Protein AF-A0A9X9PX60-F1 (afdb_monomer)

Mean predicted aligned error: 7.25 Å

Secondary structure (DSSP, 8-state):
--S---TT-HHHHHHHHHHHHSTTHHHHHHHHHHHHHHHHHHTT----HHHHHHHHHHHHHHHSSSPP-----------

Nearest PDB structures (foldseek):
  5lru-assembly1_A  TM=9.424E-01  e=9.269E-07  Homo sapiens
  5lrv-assembly1_A  TM=8.817E-01  e=1.127E-06  Homo sapiens
  5lrw-assembly1_A  TM=8.988E-01  e=2.627E-06  Homo sapiens

InterPro domains:
  IPR051346 OTU Domain-Containing Deubiquitinase [PTHR13367] (1-68)

Solvent-accessible surface area (backbone atoms only — not comparable to full-atom values): 5002 Å² total; per-residue (Å²): 132,93,85,70,78,67,82,86,39,58,64,41,46,50,50,29,45,37,60,74,73,32,92,58,23,66,60,52,52,50,53,51,49,55,55,50,51,58,59,29,53,79,75,72,53,79,77,53,73,68,53,53,52,49,55,52,49,50,52,48,56,68,39,38,80,63,81,82,84,75,82,76,85,74,85,75,88,90,134

pLDDT: mean 89.14, std 15.9, range [36.25, 98.5]

Organism: Gulo gulo (NCBI:txid48420)

Radius of gyration: 17.41 Å; Cα contacts (8 Å, |Δi|>4): 32; chains: 1; bounding box: 51×25×38 Å

Structure (mmCIF, N/CA/C/O backbone):
data_AF-A0A9X9PX60-F1
#
_entry.id   AF-A0A9X9PX60-F1
#
loop_
_atom_site.group_PDB
_atom_site.id
_atom_site.type_symbol
_atom_site.label_atom_id
_atom_site.label_alt_id
_atom_site.label_comp_id
_atom_site.label_asym_id
_atom_site.label_entity_id
_atom_site.label_seq_id
_atom_site.pdbx_PDB_ins_code
_atom_site.Cartn_x
_atom_site.Cartn_y
_atom_site.Cartn_z
_atom_site.occupancy
_atom_site.B_iso_or_equiv
_atom_site.auth_seq_id
_atom_site.auth_comp_id
_atom_site.auth_asym_id
_atom_site.auth_atom_id
_atom_site.pdbx_PDB_model_num
ATOM 1 N N . MET A 1 1 ? 5.655 -17.075 -16.647 1.00 66.44 1 MET A N 1
ATOM 2 C CA . MET A 1 1 ? 6.703 -16.031 -16.546 1.00 66.44 1 MET A CA 1
ATOM 3 C C . MET A 1 1 ? 7.932 -16.502 -17.316 1.00 66.44 1 MET A C 1
ATOM 5 O O . MET A 1 1 ? 8.205 -17.691 -17.280 1.00 66.44 1 MET A O 1
ATOM 9 N N . TRP A 1 2 ? 8.617 -15.615 -18.046 1.00 78.56 2 TRP A N 1
ATOM 10 C CA . TRP A 1 2 ? 9.574 -15.933 -19.128 1.00 78.56 2 TRP A CA 1
ATOM 11 C C . TRP A 1 2 ? 10.928 -16.554 -18.708 1.00 78.56 2 TRP A C 1
ATOM 13 O O . TRP A 1 2 ? 11.833 -16.633 -19.526 1.00 78.56 2 TRP A O 1
ATOM 23 N N . GLY A 1 3 ? 11.101 -16.972 -17.449 1.00 91.00 3 GLY A N 1
ATOM 24 C CA . GLY A 1 3 ? 12.367 -17.538 -16.949 1.00 91.00 3 GLY A CA 1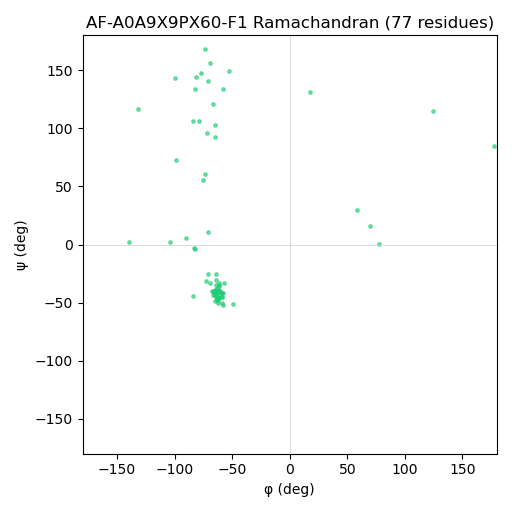
ATOM 25 C C . GLY A 1 3 ? 13.469 -16.510 -16.651 1.00 91.00 3 GLY A C 1
ATOM 26 O O . GLY A 1 3 ? 14.546 -16.883 -16.193 1.00 91.00 3 GLY A O 1
ATOM 27 N N . PHE A 1 4 ? 13.201 -15.217 -16.853 1.00 88.19 4 PHE A N 1
ATOM 28 C CA . PHE A 1 4 ? 14.119 -14.127 -16.524 1.00 88.19 4 PHE A CA 1
ATOM 29 C C . PHE A 1 4 ? 13.752 -13.466 -15.196 1.00 88.19 4 PHE A C 1
ATOM 31 O O . PHE A 1 4 ? 12.577 -13.291 -14.870 1.00 88.19 4 PHE A O 1
ATOM 38 N N . HIS A 1 5 ? 14.780 -13.074 -14.446 1.00 92.25 5 HIS A N 1
ATOM 39 C CA . HIS A 1 5 ? 14.620 -12.253 -13.251 1.00 92.25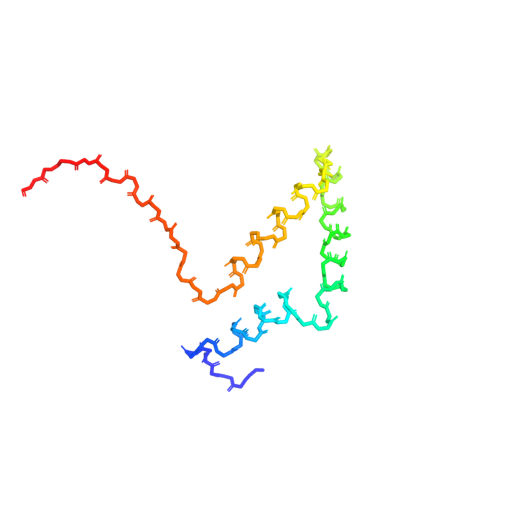 5 HIS A CA 1
ATOM 40 C C . HIS A 1 5 ? 14.375 -10.794 -13.654 1.00 92.25 5 HIS A C 1
ATOM 42 O O . HIS A 1 5 ? 14.949 -10.325 -14.637 1.00 92.25 5 HIS A O 1
ATOM 48 N N . ASP A 1 6 ? 13.587 -10.067 -12.862 1.00 92.56 6 ASP A N 1
ATOM 49 C CA . ASP A 1 6 ? 13.299 -8.636 -13.042 1.00 92.56 6 ASP A CA 1
ATOM 50 C C . ASP A 1 6 ? 14.504 -7.759 -12.647 1.00 92.56 6 ASP A C 1
ATOM 52 O O . ASP A 1 6 ? 14.451 -6.984 -11.695 1.00 92.56 6 ASP A O 1
ATOM 56 N N . ARG A 1 7 ? 15.639 -7.938 -13.336 1.00 91.69 7 ARG A N 1
ATOM 57 C CA . ARG A 1 7 ? 16.927 -7.313 -12.984 1.00 91.69 7 ARG A CA 1
ATOM 58 C C . ARG A 1 7 ? 16.874 -5.786 -13.021 1.00 9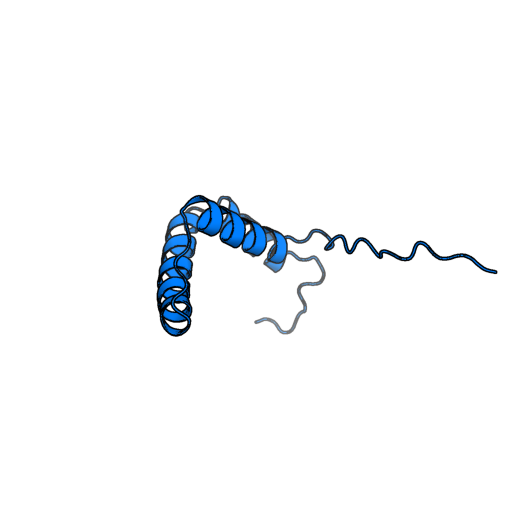1.69 7 ARG A C 1
ATOM 60 O O . ARG A 1 7 ? 17.461 -5.143 -12.159 1.00 91.69 7 ARG A O 1
ATOM 67 N N . ASP A 1 8 ? 16.105 -5.228 -13.952 1.00 92.81 8 ASP A N 1
ATOM 68 C CA . ASP A 1 8 ? 15.954 -3.778 -14.130 1.00 92.81 8 ASP A CA 1
ATOM 69 C C . ASP A 1 8 ? 14.788 -3.184 -13.311 1.00 92.81 8 ASP A C 1
ATOM 71 O O . ASP A 1 8 ? 14.476 -1.984 -13.400 1.00 92.81 8 ASP A O 1
ATOM 75 N N . LEU A 1 9 ? 14.151 -4.024 -12.481 1.00 94.00 9 LEU A N 1
ATOM 76 C CA . LEU A 1 9 ? 13.012 -3.687 -11.627 1.00 94.00 9 LEU A CA 1
ATOM 77 C C . LEU A 1 9 ? 11.804 -3.153 -12.415 1.00 94.00 9 LEU A C 1
ATOM 79 O O . LEU A 1 9 ? 11.055 -2.315 -11.909 1.00 94.00 9 LEU A O 1
ATOM 83 N N . VAL A 1 10 ? 11.623 -3.588 -13.663 1.00 94.38 10 VAL A N 1
ATOM 84 C CA . VAL A 1 10 ? 10.537 -3.138 -14.546 1.00 94.38 10 VAL A CA 1
ATOM 85 C C . VAL A 1 10 ? 9.193 -3.572 -13.979 1.00 94.38 10 VAL A C 1
ATOM 87 O O . VAL A 1 10 ? 8.291 -2.744 -13.833 1.00 94.38 10 VAL A O 1
ATOM 90 N N . LEU A 1 11 ? 9.065 -4.844 -13.594 1.00 94.75 11 LEU A N 1
ATOM 91 C CA . LEU A 1 11 ? 7.832 -5.357 -12.997 1.00 94.75 11 LEU A CA 1
ATOM 92 C C . LEU A 1 11 ? 7.578 -4.709 -11.636 1.00 94.75 11 LEU A C 1
ATOM 94 O O . LEU A 1 11 ? 6.444 -4.333 -11.339 1.00 94.75 11 LEU A O 1
ATOM 98 N N . ARG A 1 12 ? 8.626 -4.505 -10.831 1.00 95.44 12 ARG A N 1
ATOM 99 C CA . ARG A 1 12 ? 8.494 -3.825 -9.534 1.00 95.44 12 ARG A CA 1
ATOM 100 C C . ARG A 1 12 ? 8.012 -2.376 -9.673 1.00 95.44 12 ARG A C 1
ATOM 102 O O . ARG A 1 12 ? 7.083 -1.970 -8.979 1.00 95.44 12 ARG A O 1
ATOM 109 N N . LYS A 1 13 ? 8.588 -1.604 -10.598 1.00 96.00 13 LYS A N 1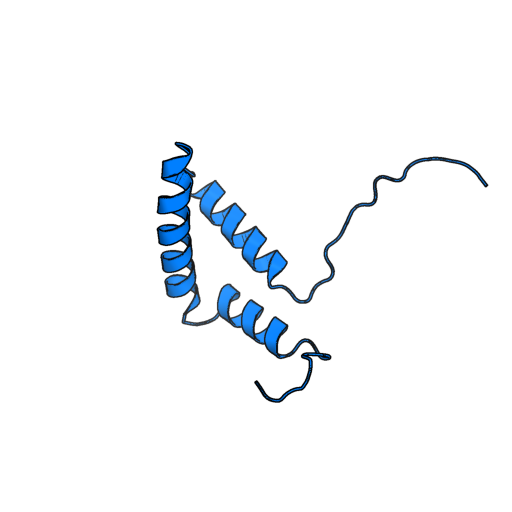
ATOM 110 C CA . LYS A 1 13 ? 8.163 -0.220 -10.887 1.00 96.00 13 LYS A CA 1
ATOM 111 C C . LYS A 1 13 ? 6.733 -0.164 -11.430 1.00 96.00 13 LYS A C 1
ATOM 113 O O . LYS A 1 13 ? 5.976 0.732 -11.048 1.00 96.00 13 LYS A O 1
ATOM 118 N N . ALA A 1 14 ? 6.351 -1.122 -12.278 1.00 95.75 14 ALA A N 1
ATOM 119 C CA . ALA A 1 14 ? 4.990 -1.236 -12.795 1.00 95.75 14 ALA A CA 1
ATOM 120 C C . ALA A 1 14 ? 3.985 -1.529 -11.670 1.00 95.75 14 ALA A C 1
ATOM 122 O O . ALA A 1 14 ? 2.964 -0.849 -11.577 1.00 95.75 14 ALA A O 1
ATOM 123 N N . LEU A 1 15 ? 4.306 -2.465 -10.768 1.00 96.75 15 LEU A N 1
ATOM 124 C CA . LEU A 1 15 ? 3.490 -2.783 -9.593 1.00 96.75 15 LEU A CA 1
ATOM 125 C C . LEU A 1 15 ? 3.287 -1.554 -8.700 1.00 96.75 15 LEU A C 1
ATOM 127 O O . LEU A 1 15 ? 2.151 -1.199 -8.387 1.00 96.75 15 LEU A O 1
ATOM 131 N N . TYR A 1 16 ? 4.375 -0.878 -8.328 1.00 96.88 16 TYR A N 1
ATO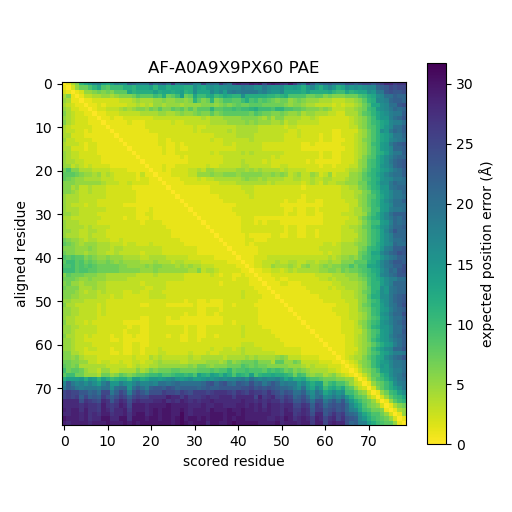M 132 C CA . TYR A 1 16 ? 4.303 0.322 -7.498 1.00 96.88 16 TYR A CA 1
ATOM 133 C C . TYR A 1 16 ? 3.459 1.423 -8.155 1.00 96.88 16 TYR A C 1
ATOM 135 O O . TYR A 1 16 ? 2.581 2.000 -7.515 1.00 96.88 16 TYR A O 1
ATOM 143 N N . THR A 1 17 ? 3.666 1.678 -9.451 1.00 97.12 17 THR A N 1
ATOM 144 C CA . THR A 1 17 ? 2.884 2.669 -10.210 1.00 97.12 17 THR A CA 1
ATOM 145 C C . THR A 1 17 ? 1.401 2.308 -10.249 1.00 97.12 17 THR A C 1
ATOM 147 O O . THR A 1 17 ? 0.556 3.165 -9.988 1.00 97.12 17 THR A O 1
ATOM 150 N N . MET A 1 18 ? 1.072 1.038 -10.506 1.00 97.38 18 MET A N 1
ATOM 151 C CA . MET A 1 18 ? -0.306 0.546 -10.510 1.00 97.38 18 MET A CA 1
ATOM 152 C C . MET A 1 18 ? -0.986 0.776 -9.156 1.00 97.38 18 MET A C 1
ATOM 154 O O . MET A 1 18 ? -2.108 1.273 -9.112 1.00 97.38 18 MET A O 1
ATOM 158 N N . MET A 1 19 ? -0.302 0.468 -8.052 1.00 97.44 19 MET A N 1
ATOM 159 C CA . MET A 1 19 ? -0.854 0.645 -6.707 1.00 97.44 19 MET A CA 1
ATOM 160 C C . MET A 1 19 ? -0.934 2.115 -6.276 1.00 97.44 19 MET A C 1
ATOM 162 O O . MET A 1 19 ? -1.829 2.477 -5.516 1.00 97.44 19 MET A O 1
ATOM 166 N N . ARG A 1 20 ? -0.018 2.974 -6.740 1.00 96.06 20 ARG A N 1
ATOM 167 C CA . ARG A 1 20 ? 0.043 4.385 -6.329 1.00 96.06 20 ARG A CA 1
ATOM 168 C C . ARG A 1 20 ? -0.907 5.280 -7.120 1.00 96.06 20 ARG A C 1
ATOM 170 O O . ARG A 1 20 ? -1.558 6.140 -6.527 1.00 96.06 20 ARG A O 1
ATOM 177 N N . THR A 1 21 ? -0.971 5.109 -8.438 1.00 96.62 21 THR A N 1
ATOM 178 C CA . THR A 1 21 ? -1.689 6.023 -9.347 1.00 96.62 21 THR A CA 1
ATOM 179 C C . THR A 1 21 ? -2.458 5.315 -10.463 1.00 96.62 21 THR A C 1
ATOM 181 O O . THR A 1 21 ? -3.028 5.988 -11.315 1.00 96.62 21 THR A O 1
ATOM 184 N N . GLY A 1 22 ? -2.463 3.981 -10.513 1.00 95.88 22 GLY A N 1
ATOM 185 C CA . GLY A 1 22 ? -3.203 3.240 -11.534 1.00 95.88 22 GLY A CA 1
ATOM 186 C C . GLY A 1 22 ? -4.719 3.352 -11.358 1.00 95.88 22 GLY A C 1
ATOM 187 O O . GLY A 1 22 ? -5.211 3.557 -10.250 1.00 95.88 22 GLY A O 1
ATOM 188 N N . ALA A 1 23 ? -5.468 3.150 -12.446 1.00 96.50 23 ALA A N 1
ATOM 189 C CA . ALA A 1 23 ? -6.935 3.170 -12.428 1.00 96.50 23 ALA A CA 1
ATOM 190 C C . ALA A 1 23 ? -7.531 2.155 -11.430 1.00 96.50 23 ALA A C 1
ATOM 192 O O . ALA A 1 23 ? -8.533 2.427 -10.775 1.00 96.50 23 ALA A O 1
ATOM 193 N N . GLU A 1 24 ? -6.859 1.014 -11.251 1.00 95.94 24 GLU A N 1
ATOM 194 C CA . GLU A 1 24 ? -7.294 -0.069 -10.360 1.00 95.94 24 GLU A CA 1
ATOM 195 C C . GLU A 1 24 ? -6.912 0.132 -8.887 1.00 95.94 24 GLU A C 1
ATOM 197 O O . GLU A 1 24 ? -7.281 -0.688 -8.041 1.00 95.94 24 GLU A O 1
ATOM 202 N N . ARG A 1 25 ? -6.185 1.206 -8.543 1.00 97.06 25 ARG A N 1
ATOM 203 C CA . ARG A 1 25 ? -5.693 1.464 -7.178 1.00 97.06 25 ARG A CA 1
ATOM 204 C C . ARG A 1 25 ? -6.796 1.318 -6.134 1.00 97.06 25 ARG A C 1
ATOM 206 O O . ARG A 1 25 ? -6.627 0.604 -5.148 1.00 97.06 25 ARG A O 1
ATOM 213 N N . GLU A 1 26 ? -7.926 1.982 -6.350 1.00 97.69 26 GLU A N 1
ATOM 214 C CA . GLU A 1 26 ? -9.007 2.012 -5.364 1.00 97.69 26 GLU A CA 1
ATOM 215 C C . GLU A 1 26 ? -9.692 0.646 -5.232 1.00 97.69 26 GLU A C 1
ATOM 217 O O . GLU A 1 26 ? -10.090 0.244 -4.138 1.00 97.69 26 GLU A O 1
ATOM 222 N N . ALA A 1 27 ? -9.782 -0.119 -6.324 1.00 97.94 27 ALA A N 1
ATOM 223 C CA . ALA A 1 27 ? -10.290 -1.486 -6.282 1.00 97.94 27 ALA A CA 1
ATOM 224 C C . ALA A 1 27 ? -9.347 -2.413 -5.498 1.00 97.94 27 ALA A C 1
ATOM 226 O O . ALA A 1 27 ? -9.810 -3.189 -4.659 1.00 97.94 27 ALA A O 1
ATOM 227 N N . LEU A 1 28 ? -8.034 -2.300 -5.718 1.00 98.00 28 LEU A N 1
ATOM 228 C CA . LEU A 1 28 ? -7.018 -3.058 -4.984 1.00 98.00 28 LEU A CA 1
ATOM 229 C C . LEU A 1 28 ? -7.023 -2.715 -3.493 1.00 98.00 28 LEU A C 1
ATOM 231 O O . LEU A 1 28 ? -7.083 -3.624 -2.664 1.00 98.00 28 LEU A O 1
ATOM 235 N N . LYS A 1 29 ? -7.044 -1.423 -3.146 1.00 98.12 29 LYS A N 1
ATOM 236 C CA . LYS A 1 29 ? -7.086 -0.961 -1.753 1.00 98.12 29 LYS A CA 1
ATOM 237 C C . LYS A 1 29 ? -8.330 -1.468 -1.025 1.00 98.12 29 LYS A C 1
ATOM 239 O O . LYS A 1 29 ? -8.219 -1.952 0.099 1.00 98.12 29 LYS A O 1
ATOM 244 N N . ARG A 1 30 ? -9.505 -1.452 -1.672 1.00 98.44 30 ARG A N 1
ATOM 245 C CA . ARG A 1 30 ? -10.740 -2.026 -1.102 1.00 98.44 30 ARG A CA 1
ATOM 246 C C . ARG A 1 30 ? -10.636 -3.531 -0.864 1.00 98.44 30 ARG A C 1
ATOM 248 O O . ARG A 1 30 ? -11.031 -3.997 0.202 1.00 98.44 30 ARG A O 1
ATOM 255 N N . ARG A 1 31 ? -10.111 -4.291 -1.833 1.00 98.50 31 ARG A N 1
ATOM 256 C CA . ARG A 1 31 ? -9.939 -5.750 -1.698 1.00 98.50 31 ARG A CA 1
ATOM 257 C C . ARG A 1 31 ? -8.992 -6.095 -0.555 1.00 98.50 31 ARG A C 1
ATOM 259 O O . ARG A 1 31 ? -9.334 -6.926 0.281 1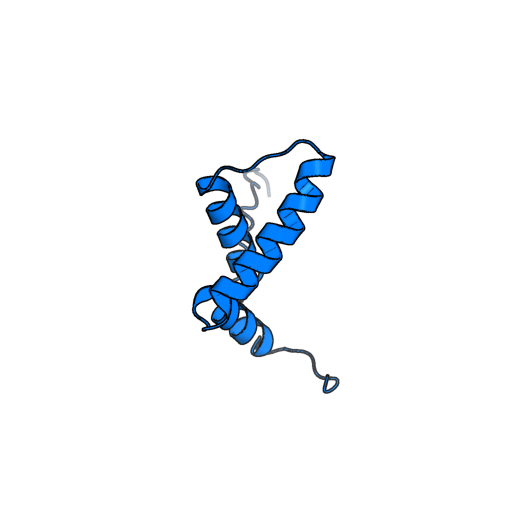.00 98.50 31 ARG A O 1
ATOM 266 N N . TRP A 1 32 ? -7.851 -5.413 -0.496 1.00 98.25 32 TRP A N 1
ATOM 267 C CA . TRP A 1 32 ? -6.897 -5.567 0.595 1.00 98.25 32 TRP A CA 1
ATOM 268 C C . TRP A 1 32 ? -7.534 -5.227 1.950 1.00 98.25 32 TRP A C 1
ATOM 270 O O . TRP A 1 32 ? -7.502 -6.056 2.855 1.00 98.25 32 TRP A O 1
ATOM 280 N N . ARG A 1 33 ? -8.195 -4.068 2.076 1.00 98.25 33 ARG A N 1
ATOM 281 C CA . ARG A 1 33 ? -8.855 -3.643 3.322 1.00 98.25 33 ARG A CA 1
ATOM 282 C C . ARG A 1 33 ? -9.910 -4.645 3.785 1.00 98.25 33 ARG A C 1
ATOM 284 O O . ARG A 1 33 ? -9.979 -4.951 4.973 1.00 98.25 33 ARG A O 1
ATOM 291 N N . TRP A 1 34 ? -10.707 -5.191 2.865 1.00 97.81 34 TRP A N 1
ATOM 292 C CA . TRP A 1 34 ? -11.696 -6.219 3.191 1.00 97.81 34 TRP A CA 1
ATOM 293 C C . TRP A 1 34 ? -11.041 -7.488 3.745 1.00 97.81 34 TRP A C 1
ATOM 295 O O . TRP A 1 34 ? -11.467 -7.980 4.791 1.00 97.81 34 TRP A O 1
ATOM 305 N N . GLN A 1 35 ? -9.988 -7.978 3.082 1.00 98.12 35 GLN A N 1
ATOM 306 C CA . GLN A 1 35 ? -9.249 -9.160 3.525 1.00 98.12 35 GLN A CA 1
ATOM 307 C C . GLN A 1 35 ? -8.589 -8.924 4.890 1.00 98.12 35 GLN A C 1
ATOM 309 O O . GLN A 1 35 ? -8.754 -9.733 5.801 1.00 98.12 35 GLN A O 1
ATOM 314 N N . GLN A 1 36 ? -7.919 -7.782 5.062 1.00 98.19 36 GLN A N 1
ATOM 315 C CA . GLN A 1 36 ? -7.257 -7.410 6.312 1.00 98.19 36 GLN A CA 1
ATOM 316 C C . GLN A 1 36 ? -8.262 -7.233 7.457 1.00 98.19 36 GLN A C 1
ATOM 318 O O . GLN A 1 36 ? -7.984 -7.613 8.587 1.00 98.19 36 GLN A O 1
ATOM 323 N N . THR A 1 37 ? -9.467 -6.729 7.174 1.00 97.69 37 THR A N 1
ATOM 324 C CA . THR A 1 37 ? -10.536 -6.618 8.177 1.00 97.69 37 THR A CA 1
ATOM 325 C C . THR A 1 37 ? -10.973 -7.990 8.693 1.00 97.69 37 THR A C 1
ATOM 327 O O . THR A 1 37 ? -11.252 -8.116 9.881 1.00 97.69 37 THR A O 1
ATOM 330 N N . GLN A 1 38 ? -11.034 -9.023 7.841 1.00 97.50 38 GLN A N 1
ATOM 331 C CA . GLN A 1 38 ? -11.360 -10.374 8.318 1.00 97.50 38 GLN A CA 1
ATOM 332 C C . GLN A 1 38 ? -10.268 -10.904 9.250 1.00 97.50 38 GLN A C 1
ATOM 334 O O . GLN A 1 38 ? -10.590 -11.403 10.320 1.00 97.50 38 GLN A O 1
ATOM 339 N N . GLN A 1 39 ? -8.996 -10.708 8.893 1.00 97.19 39 GLN A N 1
ATOM 340 C CA . GLN A 1 39 ? -7.871 -11.125 9.730 1.00 97.19 39 GLN A CA 1
ATOM 341 C C . GLN A 1 39 ? -7.821 -10.363 11.065 1.00 97.19 39 GLN A C 1
ATOM 343 O O . GLN A 1 39 ? -7.639 -10.962 12.118 1.00 97.19 39 GLN A O 1
ATOM 348 N N . ASN A 1 40 ? -8.031 -9.045 11.053 1.00 97.12 40 ASN A N 1
ATOM 349 C CA . ASN A 1 40 ? -7.985 -8.224 12.264 1.00 97.12 40 ASN A CA 1
ATOM 350 C C . ASN A 1 40 ? -9.090 -8.587 13.269 1.00 97.12 40 ASN A C 1
ATOM 352 O O . ASN A 1 40 ? -8.887 -8.483 14.477 1.00 97.12 40 ASN A O 1
ATOM 356 N N . LYS A 1 41 ? -10.253 -9.054 12.795 1.00 95.06 41 LYS A N 1
ATOM 357 C CA . LYS A 1 41 ? -11.332 -9.523 13.677 1.00 95.06 41 LYS A CA 1
ATOM 358 C C . LYS A 1 41 ? -10.911 -10.713 14.534 1.00 95.06 41 LYS A C 1
ATOM 360 O O . LYS A 1 41 ? -11.365 -10.804 15.669 1.00 95.06 41 LYS A O 1
ATOM 365 N N . GLU A 1 42 ? -10.043 -11.587 14.025 1.00 96.19 42 GLU A N 1
ATOM 366 C CA . GLU A 1 42 ? -9.546 -12.751 14.771 1.00 96.19 42 GLU A CA 1
ATOM 367 C C . GLU A 1 42 ? -8.719 -12.339 15.999 1.00 96.19 42 GLU A C 1
ATOM 369 O O . GLU A 1 42 ? -8.677 -13.070 16.984 1.00 96.19 42 GLU A O 1
ATOM 374 N N . SER A 1 43 ? -8.114 -11.145 15.976 1.00 95.62 43 SER A N 1
ATOM 375 C CA . SER A 1 43 ? -7.365 -10.562 17.097 1.00 95.62 43 SER A CA 1
ATOM 376 C C . SER A 1 43 ? -8.116 -9.452 17.844 1.00 95.62 43 SER A C 1
ATOM 378 O O . SER A 1 43 ? -7.565 -8.863 18.772 1.00 95.62 43 SER A O 1
ATOM 380 N N . GLY A 1 44 ? -9.363 -9.149 17.460 1.00 96.19 44 GLY A N 1
ATOM 381 C CA . GLY A 1 44 ? -10.146 -8.044 18.028 1.00 96.19 44 GLY A CA 1
ATOM 382 C C . GLY A 1 44 ? -9.633 -6.644 17.662 1.00 96.19 44 GLY A C 1
ATOM 383 O O . GLY A 1 44 ? -10.017 -5.665 18.299 1.00 96.19 44 GLY A O 1
ATOM 384 N N . LEU A 1 45 ? -8.770 -6.530 16.651 1.00 96.81 45 LEU A N 1
ATOM 385 C CA . LEU A 1 45 ? -8.188 -5.269 16.201 1.00 96.81 45 LEU A CA 1
ATOM 386 C C . LEU A 1 45 ? -9.147 -4.526 15.259 1.00 96.81 45 LEU A C 1
ATOM 388 O O . LEU A 1 45 ? -9.686 -5.097 14.311 1.00 96.81 45 LEU A O 1
ATOM 392 N N . VAL A 1 46 ? -9.325 -3.223 15.476 1.00 96.62 46 VAL A N 1
ATOM 393 C CA . VAL A 1 46 ? -10.112 -2.346 14.598 1.00 96.62 46 VAL A CA 1
ATOM 394 C C . VAL A 1 46 ? -9.294 -1.097 14.311 1.00 96.62 46 VAL A C 1
ATOM 396 O O . VAL A 1 46 ? -8.991 -0.346 15.230 1.00 96.62 46 VAL A O 1
ATOM 399 N N . TYR A 1 47 ? -8.941 -0.892 13.043 1.00 97.50 47 TYR A N 1
ATOM 400 C CA . TYR A 1 47 ? -8.171 0.275 12.622 1.00 97.50 47 TYR A CA 1
ATOM 401 C C . TYR A 1 47 ? -9.041 1.515 12.437 1.00 97.50 47 TYR A C 1
ATOM 403 O O . TYR A 1 47 ? -10.156 1.417 11.906 1.00 97.50 47 TYR A O 1
ATOM 411 N N . THR A 1 48 ? -8.489 2.679 12.782 1.00 98.00 48 THR A N 1
ATOM 412 C CA . THR A 1 48 ? -9.027 3.982 12.363 1.00 98.00 48 THR A CA 1
ATOM 413 C C . THR A 1 48 ? -8.743 4.252 10.879 1.00 98.00 48 THR A C 1
ATOM 415 O O . THR A 1 48 ? -7.967 3.539 10.237 1.00 98.00 48 THR A O 1
ATOM 418 N N . GLU A 1 49 ? -9.369 5.278 10.293 1.00 97.44 49 GLU A N 1
ATOM 419 C CA . GLU A 1 49 ? -9.090 5.659 8.897 1.00 97.44 49 GLU A CA 1
ATOM 420 C C . GLU A 1 49 ? -7.629 6.084 8.697 1.00 97.44 49 GLU A C 1
ATOM 422 O O . GLU A 1 49 ? -7.017 5.754 7.679 1.00 97.44 49 GLU A O 1
ATOM 427 N N . GLU A 1 50 ? -7.039 6.751 9.688 1.00 98.19 50 GLU A N 1
ATOM 428 C CA . GLU A 1 50 ? -5.633 7.154 9.668 1.00 98.19 50 GLU A CA 1
ATOM 429 C C . GLU A 1 50 ? -4.706 5.934 9.672 1.00 98.19 50 GLU A C 1
ATOM 431 O O . GLU A 1 50 ? -3.725 5.896 8.927 1.00 98.19 50 GLU A O 1
ATOM 436 N N . GLU A 1 51 ? -5.025 4.911 10.469 1.00 98.06 51 GLU A N 1
ATOM 437 C CA . GLU A 1 51 ? -4.268 3.660 10.494 1.00 98.06 51 GLU A CA 1
ATOM 438 C C . GLU A 1 51 ? -4.398 2.901 9.171 1.00 98.06 51 GLU A C 1
ATOM 440 O O . GLU A 1 51 ? -3.391 2.433 8.641 1.00 98.06 51 GLU A O 1
ATOM 445 N N . TRP A 1 52 ? -5.593 2.854 8.573 1.00 98.06 52 TRP A N 1
ATOM 446 C CA . TRP A 1 52 ? -5.777 2.276 7.238 1.00 98.06 52 TRP A CA 1
ATOM 447 C C . TRP A 1 52 ? -4.925 2.972 6.173 1.00 98.06 52 TRP A C 1
ATOM 449 O O . TRP A 1 52 ? -4.336 2.294 5.324 1.00 98.06 52 TRP A O 1
ATOM 459 N N . GLU A 1 53 ? -4.839 4.304 6.200 1.00 98.00 53 GLU A N 1
ATOM 460 C CA . GLU A 1 53 ? -3.991 5.052 5.267 1.00 98.00 53 GLU A CA 1
ATOM 461 C C . GLU A 1 53 ? -2.503 4.805 5.522 1.00 98.00 53 GLU A C 1
ATOM 463 O O . GLU A 1 53 ? -1.725 4.639 4.577 1.00 98.00 53 GLU A O 1
ATOM 468 N N . ARG A 1 54 ? -2.102 4.733 6.795 1.00 98.12 54 ARG A N 1
ATOM 469 C CA . ARG A 1 54 ? -0.721 4.451 7.187 1.00 98.12 54 ARG A CA 1
ATOM 470 C C . ARG A 1 54 ? -0.282 3.067 6.716 1.00 98.12 54 ARG A C 1
ATOM 472 O O . ARG A 1 54 ? 0.743 2.963 6.050 1.00 98.12 54 ARG A O 1
ATOM 479 N N . GLU A 1 55 ? -1.064 2.026 6.993 1.00 98.12 55 GLU A N 1
ATOM 480 C CA . GLU A 1 55 ? -0.757 0.656 6.562 1.00 98.12 55 GLU A CA 1
ATOM 481 C C . GLU A 1 55 ? -0.714 0.545 5.029 1.00 98.12 55 GLU A C 1
ATOM 483 O O . GLU A 1 55 ? 0.197 -0.064 4.466 1.00 98.12 55 GLU A O 1
ATOM 488 N N . TRP A 1 56 ? -1.638 1.207 4.321 1.00 97.88 56 TRP A N 1
ATOM 489 C CA . TRP A 1 56 ? -1.590 1.270 2.857 1.00 97.88 56 TRP A CA 1
ATOM 490 C C . TRP A 1 56 ? -0.317 1.961 2.348 1.00 97.88 56 TRP A C 1
ATOM 492 O O . TRP A 1 56 ? 0.312 1.501 1.392 1.00 97.88 56 TRP A O 1
ATOM 502 N N . THR A 1 57 ? 0.100 3.044 3.003 1.00 96.88 57 THR A N 1
ATOM 503 C CA . THR A 1 57 ? 1.340 3.757 2.676 1.00 96.88 57 THR A CA 1
ATOM 504 C C . THR A 1 57 ? 2.571 2.875 2.894 1.00 96.88 57 THR A C 1
ATOM 506 O O . THR A 1 57 ? 3.477 2.877 2.058 1.00 96.88 57 THR A O 1
ATOM 509 N N . GLU A 1 58 ? 2.605 2.073 3.959 1.00 96.44 58 GLU A N 1
ATOM 510 C CA . GLU A 1 58 ? 3.681 1.102 4.185 1.00 96.44 58 GLU A CA 1
ATOM 511 C C . GLU A 1 58 ? 3.710 0.015 3.100 1.00 96.44 58 GLU A C 1
ATOM 513 O O . GLU A 1 58 ? 4.781 -0.307 2.579 1.00 96.44 58 GLU A O 1
ATOM 518 N N . LEU A 1 59 ? 2.552 -0.480 2.648 1.00 96.75 59 LEU A N 1
ATOM 519 C CA . LEU A 1 59 ? 2.488 -1.403 1.507 1.00 96.75 59 LEU A CA 1
ATOM 520 C C . LEU A 1 59 ? 3.036 -0.779 0.217 1.00 96.75 59 LEU A C 1
ATOM 522 O O . LEU A 1 59 ? 3.770 -1.438 -0.525 1.00 96.75 59 LEU A O 1
ATOM 526 N N . LEU A 1 60 ? 2.741 0.499 -0.041 1.00 96.38 60 LEU A N 1
ATOM 527 C CA . LEU A 1 60 ? 3.318 1.223 -1.176 1.00 96.38 60 LEU A CA 1
ATOM 528 C C . LEU A 1 60 ? 4.842 1.343 -1.054 1.00 96.38 60 LEU A C 1
ATOM 530 O O . LEU A 1 60 ? 5.547 1.125 -2.040 1.00 96.38 60 LEU A O 1
ATOM 534 N N . LYS A 1 61 ? 5.374 1.635 0.139 1.00 94.50 61 LYS A N 1
ATOM 535 C CA . LYS A 1 61 ? 6.828 1.663 0.378 1.00 94.50 61 LYS A CA 1
ATOM 536 C C . LYS A 1 61 ? 7.469 0.298 0.134 1.00 94.50 61 LYS A C 1
ATOM 538 O O . LYS A 1 61 ? 8.545 0.232 -0.452 1.00 94.50 61 LYS A O 1
ATOM 543 N N . LEU A 1 62 ? 6.807 -0.793 0.518 1.00 94.38 62 LEU A N 1
ATOM 544 C CA . LEU A 1 62 ? 7.291 -2.148 0.242 1.00 94.38 62 LEU A CA 1
ATOM 545 C C . LEU A 1 62 ? 7.313 -2.462 -1.258 1.00 94.38 62 LEU A C 1
ATOM 547 O O . LEU A 1 62 ? 8.262 -3.089 -1.731 1.00 94.38 62 LEU A O 1
ATOM 551 N N . ALA A 1 63 ? 6.303 -2.017 -2.007 1.00 94.31 63 ALA A N 1
ATOM 552 C CA . ALA A 1 63 ? 6.248 -2.194 -3.456 1.00 94.31 63 ALA A CA 1
ATOM 553 C C . ALA A 1 63 ? 7.262 -1.313 -4.210 1.00 94.31 63 ALA A C 1
ATOM 555 O O . ALA A 1 63 ? 7.681 -1.681 -5.308 1.00 94.31 63 ALA A O 1
ATOM 556 N N . SER A 1 64 ? 7.682 -0.185 -3.625 1.00 93.44 64 SER A N 1
ATOM 557 C CA . SER A 1 64 ? 8.668 0.730 -4.211 1.00 93.44 64 SER A CA 1
ATOM 558 C C . SER A 1 64 ? 9.958 0.011 -4.621 1.00 93.44 64 SER A C 1
ATOM 560 O O . SER A 1 64 ? 10.372 -0.985 -4.019 1.00 93.44 64 SER A O 1
ATOM 562 N N . SER A 1 65 ? 10.603 0.523 -5.669 1.00 92.44 65 SER A N 1
ATOM 563 C CA . SER A 1 65 ? 11.950 0.112 -6.081 1.00 92.44 65 SER A CA 1
ATOM 564 C C . SER A 1 65 ? 13.060 0.807 -5.286 1.00 92.44 65 SER A C 1
ATOM 566 O O . SER A 1 65 ? 14.231 0.518 -5.514 1.00 92.44 65 SER A O 1
ATOM 568 N N . GLU A 1 66 ? 12.717 1.738 -4.396 1.00 90.19 66 GLU A N 1
ATOM 569 C CA . GLU A 1 66 ? 13.689 2.429 -3.549 1.00 90.19 66 GLU A CA 1
ATOM 570 C C . GLU A 1 66 ? 14.264 1.489 -2.473 1.00 90.19 66 GLU A C 1
ATOM 572 O O . GLU A 1 66 ? 13.525 0.684 -1.892 1.00 90.19 66 GLU A O 1
ATOM 577 N N . PRO A 1 67 ? 15.575 1.572 -2.176 1.00 86.62 67 PRO A N 1
ATOM 578 C CA . PRO A 1 67 ? 16.169 0.827 -1.075 1.00 86.62 67 PRO A CA 1
ATOM 579 C C . PRO A 1 67 ? 15.496 1.179 0.254 1.00 86.62 67 PRO A C 1
ATOM 581 O O . PRO A 1 67 ? 15.322 2.350 0.588 1.00 86.62 67 PRO A O 1
ATOM 584 N N . ARG A 1 68 ? 15.165 0.163 1.055 1.00 82.25 68 ARG A N 1
ATOM 585 C CA . ARG A 1 68 ? 14.666 0.390 2.415 1.00 82.25 68 ARG A CA 1
ATOM 586 C C . ARG A 1 68 ? 15.779 0.990 3.267 1.00 82.25 68 ARG A C 1
ATOM 588 O O . ARG A 1 68 ? 16.817 0.360 3.461 1.00 82.25 68 ARG A O 1
ATOM 595 N N . THR A 1 69 ? 15.551 2.179 3.813 1.00 72.44 69 THR A N 1
ATOM 596 C CA . THR A 1 69 ? 16.467 2.805 4.766 1.00 72.44 69 THR A CA 1
ATOM 597 C C . THR A 1 69 ? 16.396 2.062 6.100 1.00 72.44 69 THR A C 1
ATOM 599 O O . THR A 1 69 ? 15.527 2.330 6.928 1.00 72.44 69 THR A O 1
ATOM 602 N N . HIS A 1 70 ? 17.305 1.115 6.328 1.00 62.62 70 HIS A N 1
ATOM 603 C CA . HIS A 1 70 ? 17.604 0.661 7.682 1.00 6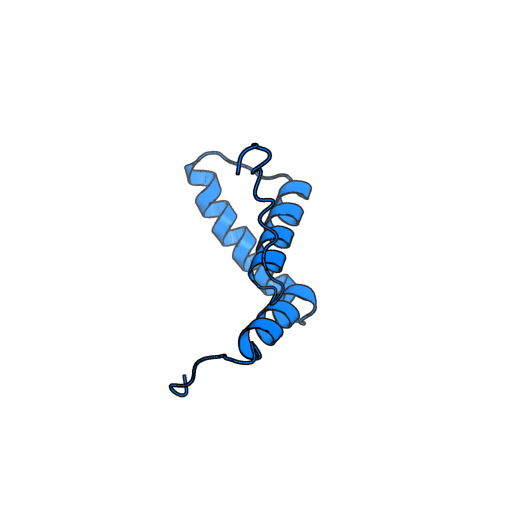2.62 70 HIS A CA 1
ATOM 604 C C . HIS A 1 70 ? 18.520 1.704 8.319 1.00 62.62 70 HIS A C 1
ATOM 606 O O . HIS A 1 70 ? 19.702 1.779 7.986 1.00 62.62 70 HIS A O 1
ATOM 612 N N . PHE A 1 71 ? 17.996 2.512 9.241 1.00 58.50 71 PHE A N 1
ATOM 613 C CA . PHE A 1 71 ? 18.858 3.237 10.169 1.00 58.50 71 PHE A CA 1
ATOM 614 C C . PHE A 1 71 ? 19.555 2.192 11.042 1.00 58.50 71 PHE A C 1
ATOM 616 O O . PHE A 1 71 ? 18.998 1.722 12.033 1.00 58.50 71 PHE A O 1
ATOM 623 N N . SER A 1 72 ? 20.749 1.763 10.632 1.00 51.91 72 SER A N 1
ATOM 624 C CA . SER A 1 72 ? 21.605 0.944 11.479 1.00 51.91 72 SER A CA 1
ATOM 625 C C . SER A 1 72 ? 21.989 1.809 12.670 1.00 51.91 72 SER A C 1
ATOM 627 O O . SER A 1 72 ? 22.798 2.729 12.554 1.00 51.91 72 SER A O 1
ATOM 629 N N . LYS A 1 73 ? 21.351 1.570 13.813 1.00 51.53 73 LYS A N 1
ATOM 630 C CA . LYS A 1 73 ? 21.662 2.235 15.076 1.00 51.53 73 LYS A CA 1
ATOM 631 C C . LYS A 1 73 ? 22.954 1.641 15.653 1.00 51.53 73 LYS A C 1
ATOM 633 O O . LYS A 1 73 ? 22.958 1.169 16.777 1.00 51.53 73 LYS A O 1
ATOM 638 N N . ASN A 1 74 ? 24.045 1.661 14.887 1.00 50.84 74 ASN A N 1
ATOM 639 C CA . ASN A 1 74 ? 25.390 1.385 15.388 1.00 50.84 74 ASN A CA 1
ATOM 640 C C . ASN A 1 74 ? 26.101 2.717 15.642 1.00 50.84 74 ASN A C 1
ATOM 642 O O . ASN A 1 74 ? 26.995 3.132 14.912 1.00 50.84 74 ASN A O 1
ATOM 646 N N . GLY A 1 75 ? 25.667 3.396 16.703 1.00 52.41 75 GLY A N 1
ATOM 647 C CA . GLY A 1 75 ? 26.546 4.284 17.452 1.00 52.41 75 GLY A CA 1
ATOM 648 C C . GLY A 1 75 ? 27.312 3.428 18.456 1.00 52.41 75 GLY A C 1
ATOM 649 O O . GLY A 1 75 ? 26.715 2.956 19.418 1.00 52.41 75 GLY A O 1
ATOM 650 N N . GLY A 1 76 ? 28.599 3.183 18.212 1.00 47.09 76 GLY A N 1
ATOM 651 C CA . GLY A 1 76 ? 29.433 2.371 19.099 1.00 47.09 76 GLY A CA 1
ATOM 652 C C . GLY A 1 76 ? 30.857 2.193 18.575 1.00 47.09 76 GLY A C 1
ATOM 653 O O . GLY A 1 76 ? 31.136 1.228 17.882 1.00 47.09 76 GLY A O 1
ATOM 654 N N . THR A 1 77 ? 31.703 3.178 18.883 1.00 48.84 77 THR A N 1
ATOM 655 C CA . THR A 1 77 ? 33.146 3.099 19.207 1.00 48.84 77 THR A CA 1
ATOM 656 C C . THR A 1 77 ? 33.959 1.843 18.845 1.00 48.84 77 THR A C 1
ATOM 658 O O . THR A 1 77 ? 33.672 0.762 19.350 1.00 48.84 77 THR A O 1
ATOM 661 N N . GLY A 1 78 ? 35.120 2.067 18.210 1.00 43.09 78 GLY A N 1
ATOM 662 C CA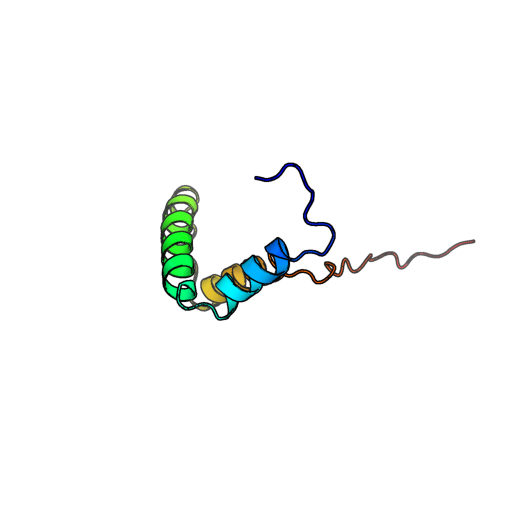 . GLY A 1 78 ? 36.361 1.331 18.507 1.00 4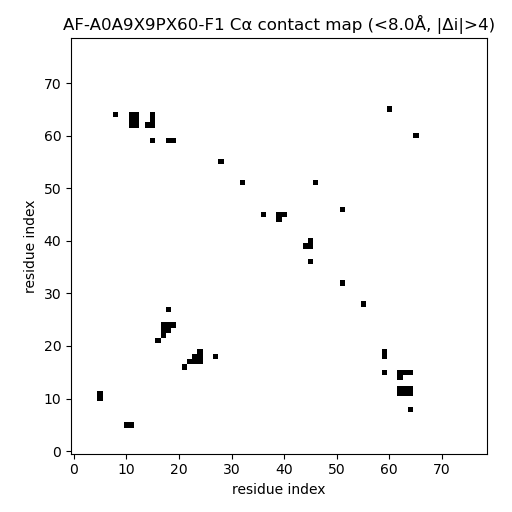3.09 78 GLY A CA 1
ATOM 663 C C . GLY A 1 78 ? 37.031 0.635 17.319 1.00 43.09 78 GLY A C 1
ATOM 664 O O . GLY A 1 78 ? 36.484 -0.331 16.793 1.00 43.09 78 GLY A O 1
ATOM 665 N N . GLY A 1 79 ? 38.235 1.101 16.964 1.00 36.25 79 GLY A N 1
ATOM 666 C CA . GLY A 1 79 ? 39.150 0.523 15.975 1.00 36.25 79 GLY A CA 1
ATOM 667 C C . GLY A 1 79 ? 40.133 1.557 15.456 1.00 36.25 79 GLY A C 1
ATOM 668 O O . GLY A 1 79 ? 39.846 2.103 14.372 1.00 36.25 79 GLY A O 1
#

Foldseek 3Di:
DPPDDCPVCPVLVVVLCCCPPNPCVVVVLVVVVVVVVVVCVVVPDDDDPVRSVVVSVVVSVVSDPDDDDDPPPPPDDDD

Sequence (79 aa):
MWGFHDRDLVLRKALYTMMRTGAEREALKRRWRWQQTQQNKESGLVYTEEEWEREWTELLKLASSEPRTHFSKNGGTGG